Protein AF-A0A534UQG5-F1 (afdb_monomer_lite)

Structure (mmCIF, N/CA/C/O backbone):
data_AF-A0A534UQG5-F1
#
_entry.id   AF-A0A534UQG5-F1
#
loop_
_atom_site.group_PDB
_atom_site.id
_atom_site.type_symbol
_atom_site.label_atom_id
_atom_site.label_alt_id
_atom_site.label_comp_id
_atom_site.label_asym_id
_atom_site.label_entity_id
_atom_site.label_seq_id
_atom_site.pdbx_PDB_ins_code
_atom_site.Cartn_x
_atom_site.Cartn_y
_atom_site.Cartn_z
_atom_site.occupancy
_atom_site.B_iso_or_equiv
_atom_site.auth_seq_id
_atom_site.auth_comp_id
_atom_site.auth_asym_id
_atom_site.auth_atom_id
_atom_site.pdbx_PDB_model_num
ATOM 1 N N . MET A 1 1 ? 26.178 -2.070 -47.638 1.00 41.91 1 MET A N 1
ATOM 2 C CA . MET A 1 1 ? 25.656 -3.443 -47.816 1.00 41.91 1 MET A CA 1
ATOM 3 C C . MET A 1 1 ? 26.795 -4.415 -47.516 1.00 41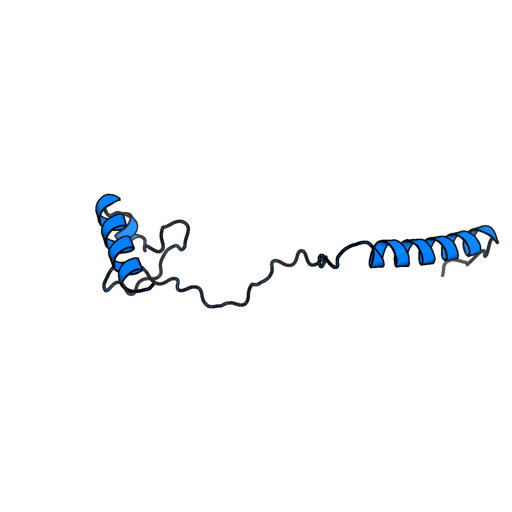.91 1 MET A C 1
ATOM 5 O O . MET A 1 1 ? 27.721 -4.456 -48.321 1.00 41.91 1 MET A O 1
ATOM 9 N N . PRO A 1 2 ? 26.848 -5.098 -46.358 1.00 49.12 2 PRO A N 1
ATOM 10 C CA . PRO A 1 2 ? 27.940 -6.035 -46.094 1.00 49.12 2 PRO A CA 1
ATOM 11 C C . PRO A 1 2 ? 27.839 -7.250 -47.030 1.00 49.12 2 PRO A C 1
ATOM 13 O O . PRO A 1 2 ? 26.763 -7.814 -47.227 1.00 49.12 2 PRO A O 1
ATOM 16 N N . LYS A 1 3 ? 28.971 -7.600 -47.652 1.00 51.47 3 LYS A N 1
ATOM 17 C CA . LYS A 1 3 ? 29.122 -8.699 -48.612 1.00 51.47 3 LYS A CA 1
ATOM 18 C C . LYS A 1 3 ? 29.021 -10.037 -47.871 1.00 51.47 3 LYS A C 1
ATOM 20 O O . LYS A 1 3 ? 29.821 -10.306 -46.983 1.00 51.47 3 LYS A O 1
ATOM 25 N N . ARG A 1 4 ? 28.047 -10.866 -48.250 1.00 56.59 4 ARG A N 1
ATOM 26 C CA . ARG A 1 4 ? 27.890 -12.251 -47.784 1.00 56.59 4 ARG A CA 1
ATOM 27 C C . ARG A 1 4 ? 28.959 -13.117 -48.461 1.00 56.59 4 ARG A C 1
ATOM 29 O O . ARG A 1 4 ? 28.755 -13.594 -49.571 1.00 56.59 4 ARG A O 1
ATOM 36 N N . SER A 1 5 ? 30.115 -13.282 -47.829 1.00 59.38 5 SER A N 1
ATOM 37 C CA . SER A 1 5 ? 31.001 -14.405 -48.140 1.00 59.38 5 SER A CA 1
ATOM 38 C C . SER A 1 5 ? 30.377 -15.653 -47.522 1.00 59.38 5 SER A C 1
ATOM 40 O O . SER A 1 5 ? 30.307 -15.756 -46.305 1.00 59.38 5 SER A O 1
ATOM 42 N N . SER A 1 6 ? 29.853 -16.561 -48.341 1.00 66.12 6 SER A N 1
ATOM 43 C CA . SER A 1 6 ? 29.261 -17.819 -47.882 1.00 66.12 6 SER A CA 1
ATOM 44 C C . SER A 1 6 ? 30.360 -18.863 -47.698 1.00 66.12 6 SER A C 1
ATOM 46 O O . SER A 1 6 ? 30.609 -19.665 -48.603 1.00 66.12 6 SER A O 1
ATOM 48 N N . HIS A 1 7 ? 31.054 -18.844 -46.559 1.00 73.12 7 HIS A N 1
ATOM 49 C CA . HIS A 1 7 ? 31.935 -19.955 -46.220 1.00 73.12 7 HIS A CA 1
ATOM 50 C C . HIS A 1 7 ? 31.059 -21.172 -45.858 1.00 73.12 7 HIS A C 1
ATOM 52 O O . HIS A 1 7 ? 30.038 -21.006 -45.186 1.00 73.12 7 HIS A O 1
ATOM 58 N N . PRO A 1 8 ? 31.405 -22.409 -46.258 1.00 76.25 8 PRO A N 1
ATOM 59 C CA . PRO A 1 8 ? 30.618 -23.601 -45.909 1.00 76.25 8 PRO A CA 1
ATOM 60 C C . PRO A 1 8 ? 30.415 -23.761 -44.391 1.00 76.25 8 PRO A C 1
ATOM 62 O O . PRO A 1 8 ? 29.395 -24.287 -43.946 1.00 76.25 8 PRO A O 1
ATOM 65 N N . PHE A 1 9 ? 31.350 -23.241 -43.591 1.00 80.31 9 PHE A N 1
ATOM 66 C CA . PHE A 1 9 ? 31.226 -23.196 -42.134 1.00 80.31 9 PHE A CA 1
ATOM 67 C C . PHE A 1 9 ? 30.214 -22.160 -41.633 1.00 80.31 9 PHE A C 1
ATOM 69 O O . PHE A 1 9 ? 29.573 -22.420 -40.619 1.00 80.31 9 PHE A O 1
ATOM 76 N N . ASP A 1 10 ? 29.992 -21.054 -42.346 1.00 78.75 10 ASP A N 1
ATOM 77 C CA . ASP A 1 10 ? 28.970 -20.068 -41.973 1.00 78.75 10 ASP A CA 1
ATOM 78 C C . ASP A 1 10 ? 27.572 -20.665 -42.128 1.00 78.75 10 ASP A C 1
ATOM 80 O O . ASP A 1 10 ? 26.736 -20.541 -41.238 1.00 78.75 10 ASP A O 1
ATOM 84 N N . ALA A 1 11 ? 27.336 -21.413 -43.210 1.00 81.19 11 ALA A N 1
ATOM 85 C CA . ALA A 1 11 ? 26.071 -22.116 -43.418 1.00 81.19 11 ALA A CA 1
ATOM 86 C C . ALA A 1 11 ? 25.813 -23.177 -42.331 1.00 81.19 11 ALA A C 1
ATOM 88 O O . ALA A 1 11 ? 24.679 -23.357 -41.874 1.00 81.19 11 ALA A O 1
ATOM 89 N N . LEU A 1 12 ? 26.868 -23.866 -41.883 1.00 85.50 12 LEU A N 1
ATOM 90 C CA . LEU A 1 12 ? 26.789 -24.815 -40.775 1.00 85.50 12 LEU A CA 1
ATOM 91 C C . LEU A 1 12 ? 26.505 -24.107 -39.443 1.00 85.50 12 LEU A C 1
ATOM 93 O O . LEU A 1 12 ? 25.635 -24.550 -38.689 1.00 85.50 12 LEU A O 1
ATOM 97 N N . ALA A 1 13 ? 27.192 -22.996 -39.173 1.00 89.12 13 ALA A N 1
ATOM 98 C CA . ALA A 1 13 ? 27.012 -22.196 -37.968 1.00 89.12 13 ALA A CA 1
ATOM 99 C C . ALA A 1 13 ? 25.602 -21.592 -37.892 1.00 89.12 13 ALA A C 1
ATOM 101 O O . ALA A 1 13 ? 24.952 -21.688 -36.851 1.00 89.12 13 ALA A O 1
ATOM 102 N N . GLU A 1 14 ? 25.081 -21.057 -39.000 1.00 86.81 14 GLU A N 1
ATOM 103 C CA . GLU A 1 14 ? 23.710 -20.538 -39.088 1.00 86.81 14 GLU A CA 1
ATOM 104 C C . GLU A 1 14 ? 22.673 -21.638 -38.810 1.00 86.81 14 GLU A C 1
ATOM 106 O O . GLU A 1 14 ? 21.693 -21.423 -38.084 1.00 86.81 14 GLU A O 1
ATOM 111 N N . ARG A 1 15 ? 22.896 -22.847 -39.340 1.00 86.88 15 ARG A N 1
ATOM 112 C CA . ARG A 1 15 ? 21.993 -23.983 -39.119 1.00 86.88 15 ARG A CA 1
ATOM 113 C C . ARG A 1 15 ? 22.031 -24.468 -37.673 1.00 86.88 15 ARG A C 1
ATOM 115 O O . ARG A 1 15 ? 20.976 -24.744 -37.099 1.00 86.88 15 ARG A O 1
ATOM 122 N N . PHE A 1 16 ? 23.216 -24.532 -37.074 1.00 93.00 16 PHE A N 1
ATOM 123 C CA . PHE A 1 16 ? 23.375 -24.885 -35.666 1.00 93.00 16 PHE A CA 1
ATOM 124 C C . PHE A 1 16 ? 22.717 -23.846 -34.752 1.00 93.00 16 PHE A C 1
ATOM 126 O O . PHE A 1 16 ? 21.946 -24.211 -33.864 1.00 93.00 16 PHE A O 1
ATOM 133 N N . ALA A 1 17 ? 22.947 -22.556 -35.015 1.00 91.19 17 ALA A N 1
ATOM 134 C CA . ALA A 1 17 ? 22.359 -21.460 -34.253 1.00 91.19 17 ALA A CA 1
ATOM 135 C C . ALA A 1 17 ? 20.824 -21.519 -34.257 1.00 91.19 17 ALA A C 1
ATOM 137 O O . ALA A 1 17 ? 20.205 -21.337 -33.208 1.00 91.19 17 ALA A O 1
ATOM 138 N N . ARG A 1 18 ? 20.204 -21.848 -35.400 1.00 86.56 18 ARG A N 1
ATOM 139 C CA . ARG A 1 18 ? 18.747 -22.054 -35.488 1.00 86.56 18 ARG A CA 1
ATOM 140 C C . ARG A 1 18 ? 18.258 -23.208 -34.619 1.00 86.56 18 ARG A C 1
ATOM 142 O O . ARG A 1 18 ? 17.345 -23.015 -33.821 1.00 86.56 18 ARG A O 1
ATOM 149 N N . ILE A 1 19 ? 18.871 -24.385 -34.748 1.00 92.19 19 ILE A N 1
ATOM 150 C CA . ILE A 1 19 ? 18.463 -25.579 -33.989 1.00 92.19 19 ILE A CA 1
ATOM 151 C C . ILE A 1 19 ? 18.625 -25.331 -32.484 1.00 92.19 19 ILE A C 1
ATOM 153 O O . ILE A 1 19 ? 17.740 -25.664 -31.694 1.00 92.19 19 ILE A O 1
ATOM 157 N N . PHE A 1 20 ? 19.730 -24.705 -32.082 1.00 91.00 20 PHE A N 1
ATOM 158 C CA . PHE A 1 20 ? 19.983 -24.358 -30.689 1.00 91.00 20 PHE A CA 1
ATOM 159 C C . PHE A 1 20 ? 18.959 -23.345 -30.158 1.00 91.00 20 PHE A C 1
ATOM 161 O O . PHE A 1 20 ? 18.391 -23.558 -29.086 1.00 91.00 20 PHE A O 1
ATOM 168 N N . ALA A 1 21 ? 18.658 -22.289 -30.919 1.00 85.69 21 ALA A N 1
ATOM 169 C CA . ALA A 1 21 ? 17.663 -21.290 -30.535 1.00 85.69 21 ALA A CA 1
ATOM 170 C C . ALA A 1 21 ? 16.262 -21.899 -30.352 1.00 85.69 21 ALA A C 1
ATOM 172 O O . ALA A 1 21 ? 15.580 -21.572 -29.377 1.00 85.69 21 ALA A O 1
ATOM 173 N N . GLU A 1 22 ? 15.842 -22.813 -31.231 1.00 83.69 22 GLU A N 1
ATOM 174 C CA . GLU A 1 22 ? 14.558 -23.519 -31.107 1.00 83.69 22 GLU A CA 1
ATOM 175 C C . GLU A 1 22 ? 14.508 -24.402 -29.852 1.00 83.69 22 GLU A C 1
ATOM 177 O O . GLU A 1 22 ? 13.528 -24.359 -29.104 1.00 83.69 22 GLU A O 1
ATOM 182 N N . ARG A 1 23 ? 15.578 -25.155 -29.564 1.00 84.12 23 ARG A N 1
ATOM 183 C CA . ARG A 1 23 ? 15.641 -26.026 -28.377 1.00 84.12 23 ARG A CA 1
ATOM 184 C C . ARG A 1 23 ? 15.679 -25.239 -27.073 1.00 84.12 23 ARG A C 1
ATOM 186 O O . ARG A 1 23 ? 14.959 -25.593 -26.144 1.00 84.12 23 ARG A O 1
ATOM 193 N N . VAL A 1 24 ? 16.449 -24.154 -27.014 1.00 83.50 24 VAL A N 1
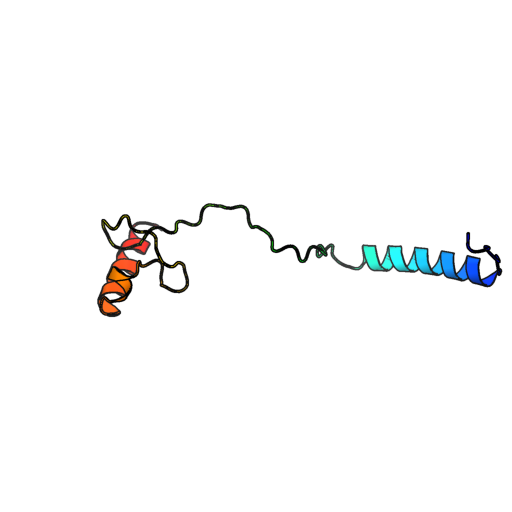ATOM 194 C CA . VAL A 1 24 ? 16.482 -23.260 -25.846 1.00 83.50 24 VAL A CA 1
ATOM 195 C C . VAL A 1 24 ? 15.128 -22.577 -25.640 1.00 83.50 24 VAL A C 1
ATOM 197 O O . VAL A 1 24 ? 14.644 -22.516 -24.514 1.00 83.50 24 VAL A O 1
ATOM 200 N N . SER A 1 25 ? 14.472 -22.123 -26.712 1.00 75.44 25 SER A N 1
ATOM 201 C CA . SER A 1 25 ? 13.145 -21.493 -26.617 1.00 75.44 25 SER A CA 1
ATOM 202 C C . SER A 1 25 ? 12.047 -22.469 -26.184 1.00 75.44 25 SER A C 1
ATOM 204 O O . SER A 1 25 ? 11.087 -22.047 -25.545 1.00 75.44 25 SER A O 1
ATOM 206 N N . ALA A 1 26 ? 12.176 -23.755 -26.524 1.00 76.56 26 ALA A N 1
ATOM 207 C CA . ALA A 1 26 ? 11.245 -24.805 -26.107 1.00 76.56 26 ALA A CA 1
ATOM 208 C C . ALA A 1 26 ? 11.499 -25.296 -24.670 1.00 76.56 26 ALA A C 1
ATOM 210 O O . ALA A 1 26 ? 10.553 -25.649 -23.970 1.00 76.56 26 ALA A O 1
ATOM 211 N N . ALA A 1 27 ? 12.763 -25.326 -24.233 1.00 74.12 27 ALA A N 1
ATOM 212 C CA . ALA A 1 27 ? 13.154 -25.791 -22.902 1.00 74.12 27 ALA A CA 1
ATOM 213 C C . ALA A 1 27 ? 12.979 -24.722 -21.814 1.00 74.12 27 ALA A C 1
ATOM 215 O O . ALA A 1 27 ? 12.781 -25.054 -20.645 1.00 74.12 27 ALA A O 1
ATOM 216 N N . LEU A 1 28 ? 13.044 -23.438 -22.174 1.00 71.12 28 LEU A N 1
ATOM 217 C CA . LEU A 1 28 ? 12.751 -22.366 -21.236 1.00 71.12 28 LEU A CA 1
ATOM 218 C C . LEU A 1 28 ? 11.229 -22.223 -21.082 1.00 71.12 28 LEU A C 1
ATOM 220 O O . LEU A 1 28 ? 10.534 -22.024 -22.083 1.00 71.12 28 LEU A O 1
ATOM 224 N N . PRO A 1 29 ? 10.677 -22.255 -19.851 1.00 61.28 29 PRO A N 1
ATOM 225 C CA . PRO A 1 29 ? 9.310 -21.801 -19.649 1.00 61.28 29 PRO A CA 1
ATOM 226 C C . PRO A 1 29 ? 9.211 -20.376 -20.200 1.00 61.28 29 PRO A C 1
ATOM 228 O O . PRO A 1 29 ? 10.153 -19.597 -20.048 1.00 61.28 29 PRO A O 1
ATOM 231 N N . LYS A 1 30 ? 8.084 -20.024 -20.834 1.00 60.84 30 LYS A N 1
ATOM 232 C CA . LYS A 1 30 ? 7.757 -18.648 -21.252 1.00 60.84 30 LYS A CA 1
ATOM 233 C C . LYS A 1 30 ? 7.627 -17.742 -20.018 1.00 60.84 30 LYS A C 1
ATOM 235 O O . LYS A 1 30 ? 6.557 -17.224 -19.707 1.00 60.84 30 LYS A O 1
ATOM 240 N N . THR A 1 31 ? 8.712 -17.537 -19.285 1.00 56.19 31 THR A N 1
ATOM 241 C CA . THR A 1 31 ? 8.872 -16.467 -18.318 1.00 56.19 31 THR A CA 1
ATOM 242 C C . THR A 1 31 ? 9.079 -15.229 -19.166 1.00 56.19 31 THR A C 1
ATOM 244 O O . THR A 1 31 ? 10.173 -14.916 -19.629 1.00 56.19 31 THR A O 1
ATOM 247 N N . GLY A 1 32 ? 7.949 -14.605 -19.508 1.00 55.81 32 GLY A N 1
ATOM 248 C CA . GLY A 1 32 ? 7.895 -13.442 -20.373 1.00 55.81 32 GLY A CA 1
ATOM 24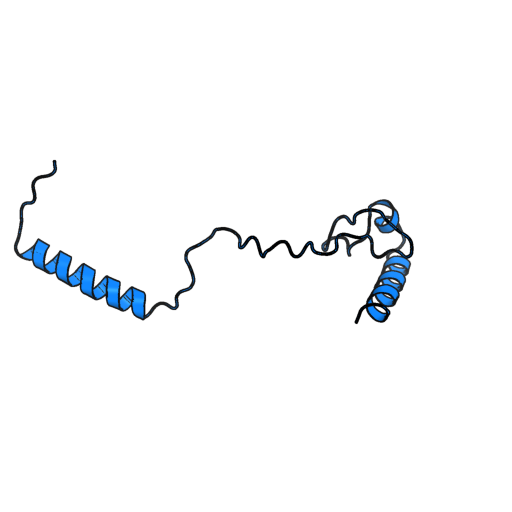9 C C . GLY A 1 32 ? 8.983 -12.450 -19.988 1.00 55.81 32 GLY A C 1
ATOM 250 O O . GLY A 1 32 ? 8.920 -11.828 -18.927 1.00 55.81 32 GLY A O 1
ATOM 251 N N . ARG A 1 33 ? 9.972 -12.303 -20.874 1.00 56.62 33 ARG A N 1
ATOM 252 C CA . ARG A 1 33 ? 10.881 -11.161 -20.931 1.00 56.62 33 ARG A CA 1
ATOM 253 C C . ARG A 1 33 ? 10.061 -9.930 -21.290 1.00 56.62 33 ARG A C 1
ATOM 255 O O . ARG A 1 33 ? 10.102 -9.444 -22.404 1.00 56.62 33 ARG A O 1
ATOM 262 N N . ASN A 1 34 ? 9.291 -9.470 -20.320 1.00 48.38 34 ASN A N 1
ATOM 263 C CA . ASN A 1 34 ? 8.767 -8.129 -20.230 1.00 48.38 34 ASN A CA 1
ATOM 264 C C . ASN A 1 34 ? 8.996 -7.719 -18.780 1.00 48.38 34 ASN A C 1
ATOM 266 O O . ASN A 1 34 ? 8.106 -7.803 -17.939 1.00 48.38 34 ASN A O 1
ATOM 270 N N . GLY A 1 35 ? 10.207 -7.226 -18.513 1.00 49.22 35 GLY A N 1
ATOM 271 C CA . GLY A 1 35 ? 10.506 -6.318 -17.404 1.00 49.22 35 GLY A CA 1
ATOM 272 C C . GLY A 1 35 ? 9.813 -4.959 -17.568 1.00 49.22 35 GLY A C 1
ATOM 273 O O . GLY A 1 35 ? 10.331 -3.934 -17.149 1.00 49.22 35 GLY A O 1
ATOM 274 N N . VAL A 1 36 ? 8.634 -4.941 -18.186 1.00 49.56 36 VAL A N 1
ATOM 275 C CA . VAL A 1 36 ? 7.658 -3.886 -17.997 1.00 49.56 36 VAL A CA 1
ATOM 276 C C . VAL A 1 36 ? 6.946 -4.325 -16.740 1.00 49.56 36 VAL A C 1
ATOM 278 O O . VAL A 1 36 ? 6.291 -5.371 -16.751 1.00 49.56 36 VAL A O 1
ATOM 281 N N . ALA A 1 37 ? 7.139 -3.575 -15.651 1.00 53.59 37 ALA A N 1
ATOM 282 C CA . ALA A 1 37 ? 6.307 -3.664 -14.464 1.00 53.59 37 ALA A CA 1
ATOM 283 C C . ALA A 1 37 ? 4.910 -4.037 -14.936 1.00 53.59 37 ALA A C 1
ATOM 285 O O . ALA A 1 37 ? 4.320 -3.276 -15.710 1.00 53.59 37 ALA A O 1
ATOM 286 N N . ARG A 1 38 ? 4.418 -5.233 -14.570 1.00 48.12 38 ARG A N 1
ATOM 287 C CA . ARG A 1 38 ? 3.005 -5.517 -14.759 1.00 48.12 38 ARG A CA 1
ATOM 288 C C . ARG A 1 38 ? 2.352 -4.332 -14.077 1.00 48.12 38 ARG A C 1
ATOM 290 O O . ARG A 1 38 ? 2.361 -4.233 -12.849 1.00 48.12 38 ARG A O 1
ATOM 297 N N . LYS A 1 39 ? 1.814 -3.415 -14.880 1.00 50.44 39 LYS A N 1
ATOM 298 C CA . LYS A 1 39 ? 0.710 -2.565 -14.502 1.00 50.44 39 LYS A CA 1
ATOM 299 C C . LYS A 1 39 ? -0.379 -3.607 -14.309 1.00 50.44 39 LYS A C 1
ATOM 301 O O . LYS A 1 39 ? -1.171 -3.864 -15.207 1.00 50.44 39 LYS A O 1
ATOM 306 N N . ALA A 1 40 ? -0.275 -4.337 -13.186 1.00 51.72 40 ALA A N 1
ATOM 307 C CA . ALA A 1 40 ? -1.336 -5.114 -12.608 1.00 51.72 40 ALA A CA 1
ATOM 308 C C . ALA A 1 40 ? -2.483 -4.152 -12.756 1.00 51.72 40 ALA A C 1
ATOM 310 O O . ALA A 1 40 ? -2.355 -3.009 -12.290 1.00 51.72 40 ALA A O 1
ATOM 311 N N . GLY A 1 41 ? -3.446 -4.545 -13.596 1.00 46.09 41 GLY A N 1
ATOM 312 C CA . GLY A 1 41 ? -4.544 -3.683 -13.971 1.00 46.09 41 GLY A CA 1
ATOM 313 C C . GLY A 1 41 ? -4.940 -2.933 -12.720 1.00 46.09 41 GLY A C 1
ATOM 314 O O . GLY A 1 41 ? -4.967 -3.525 -11.639 1.00 46.09 41 GLY A O 1
ATOM 315 N N . SER A 1 42 ? -5.085 -1.621 -12.843 1.00 51.38 42 SER A N 1
ATOM 316 C CA . SER A 1 42 ? -5.611 -0.782 -11.782 1.00 51.38 42 SER A CA 1
ATOM 317 C C . SER A 1 42 ? -7.044 -1.246 -11.467 1.00 51.38 42 SER A C 1
ATOM 319 O O . SER A 1 42 ? -8.003 -0.516 -11.688 1.00 51.38 42 SER A O 1
ATOM 321 N N . LEU A 1 43 ? -7.210 -2.446 -10.899 1.00 53.22 43 LEU A N 1
ATOM 322 C CA . LEU A 1 43 ? -7.911 -2.628 -9.650 1.00 53.22 43 LEU A CA 1
ATOM 323 C C . LEU A 1 43 ? -7.428 -1.459 -8.818 1.00 53.22 43 LEU A C 1
ATOM 325 O O . LEU A 1 43 ? -6.297 -1.457 -8.326 1.00 53.22 43 LEU A O 1
ATOM 329 N N . LYS A 1 44 ? -8.223 -0.389 -8.845 1.00 58.56 44 LYS A N 1
ATOM 330 C CA . LYS A 1 44 ? -8.073 0.769 -7.987 1.00 58.56 44 LYS A CA 1
ATOM 331 C C . LYS A 1 44 ? -8.038 0.173 -6.587 1.00 58.56 44 LYS A C 1
ATOM 333 O O . LYS A 1 44 ? -9.091 -0.104 -6.026 1.00 58.56 44 LYS A O 1
ATOM 338 N N . ARG A 1 45 ? -6.843 -0.173 -6.089 1.00 67.56 45 ARG A N 1
ATOM 339 C CA . ARG A 1 45 ? -6.696 -0.691 -4.732 1.00 67.56 45 ARG A CA 1
ATOM 340 C C . ARG A 1 45 ? -7.348 0.368 -3.877 1.00 67.56 45 ARG A C 1
ATOM 342 O O . ARG A 1 45 ? -7.070 1.549 -4.099 1.00 67.56 45 ARG A O 1
ATOM 349 N N . ASP A 1 46 ? -8.256 -0.043 -3.006 1.00 76.25 46 ASP A N 1
ATOM 350 C CA . ASP A 1 46 ? -8.947 0.921 -2.179 1.00 76.25 46 ASP A CA 1
ATOM 351 C C . ASP A 1 46 ? -7.899 1.635 -1.318 1.00 76.25 46 ASP A C 1
ATOM 353 O O . ASP A 1 46 ? -7.268 1.055 -0.435 1.00 76.25 46 ASP A O 1
ATOM 357 N N . MET A 1 47 ? -7.626 2.884 -1.691 1.00 84.50 47 MET A N 1
ATOM 358 C CA . MET A 1 47 ? -6.689 3.759 -1.005 1.00 84.50 47 MET A CA 1
ATOM 359 C C . MET A 1 47 ? -7.437 4.619 0.012 1.00 84.50 47 MET A C 1
ATOM 361 O O . MET A 1 47 ? -6.863 5.605 0.470 1.00 84.50 47 MET A O 1
ATOM 365 N N . SER A 1 48 ? -8.685 4.297 0.359 1.00 86.69 48 SER A N 1
ATOM 366 C CA . SER A 1 48 ? -9.421 4.957 1.434 1.00 86.69 48 SER A CA 1
ATOM 367 C C . SER A 1 48 ? -8.707 4.801 2.778 1.00 86.69 48 SER A C 1
ATOM 369 O O . SER A 1 48 ? -7.935 3.864 3.012 1.00 86.69 48 SER A O 1
ATOM 371 N N . CYS A 1 49 ? -8.903 5.777 3.663 1.00 89.69 49 CYS A N 1
ATOM 372 C CA . CYS A 1 49 ? -8.483 5.636 5.044 1.00 89.69 49 CYS A CA 1
ATOM 373 C C . CYS A 1 49 ? -9.413 4.652 5.761 1.00 89.69 49 CYS A C 1
ATOM 375 O O . CYS A 1 49 ? -10.622 4.845 5.777 1.00 89.69 49 CYS A O 1
ATOM 377 N N . ARG A 1 50 ? -8.851 3.638 6.426 1.00 87.69 50 ARG A N 1
ATOM 378 C CA . ARG A 1 50 ? -9.633 2.635 7.179 1.00 87.69 50 ARG A CA 1
ATOM 379 C C . ARG A 1 50 ? -10.251 3.155 8.483 1.00 87.69 50 ARG A C 1
ATOM 381 O O . ARG A 1 50 ? -10.915 2.402 9.189 1.00 87.69 50 ARG A O 1
ATOM 388 N N . TYR A 1 51 ? -10.022 4.422 8.824 1.00 86.50 51 TYR A N 1
ATOM 389 C CA . TYR A 1 51 ? -10.611 5.040 10.005 1.00 86.50 51 TYR A CA 1
ATOM 390 C C . TYR A 1 51 ? -12.126 5.221 9.818 1.00 86.50 51 TYR A C 1
ATOM 392 O O . TYR A 1 51 ? -12.548 5.716 8.768 1.00 86.50 51 TYR A O 1
ATOM 400 N N . PRO A 1 52 ? -12.961 4.855 10.809 1.00 85.06 52 PRO A N 1
ATOM 401 C CA . PRO A 1 52 ? -14.411 4.950 10.684 1.00 85.06 52 PRO A CA 1
ATOM 402 C C . PRO A 1 52 ? -14.842 6.395 10.407 1.00 85.06 52 PRO A C 1
ATOM 404 O O . PRO A 1 52 ? -14.544 7.304 11.176 1.00 85.06 52 PRO A O 1
ATOM 407 N N . GLY A 1 53 ? -15.534 6.610 9.287 1.00 83.88 53 GLY A N 1
ATOM 408 C CA . GLY A 1 53 ? -16.010 7.934 8.872 1.00 83.88 53 GLY A CA 1
ATOM 409 C C . GLY A 1 53 ? -14.962 8.823 8.191 1.00 83.88 53 GLY A C 1
ATOM 410 O O . GLY A 1 53 ? -15.292 9.937 7.786 1.00 83.88 53 GLY A O 1
ATOM 411 N N . CYS A 1 54 ? -13.723 8.356 8.005 1.00 87.06 54 CYS A N 1
ATOM 412 C CA . CYS A 1 54 ? -12.711 9.128 7.292 1.00 87.06 54 CYS A CA 1
ATOM 413 C C . CYS A 1 54 ? -12.864 8.973 5.773 1.00 87.06 54 CYS A C 1
ATOM 415 O O . CYS A 1 54 ? -12.825 7.869 5.238 1.00 87.06 54 CYS A O 1
ATOM 417 N N . LYS A 1 55 ? -12.994 10.103 5.069 1.00 82.69 55 LYS A N 1
ATOM 418 C CA . LYS A 1 55 ? -13.060 10.162 3.597 1.00 82.69 55 LYS A CA 1
ATOM 419 C C . LYS A 1 55 ? -11.708 10.487 2.950 1.00 82.69 55 LYS A C 1
ATOM 421 O O . LYS A 1 55 ? -11.605 10.533 1.727 1.00 82.69 55 LYS A O 1
ATOM 426 N N . ASN A 1 56 ? -10.673 10.717 3.760 1.00 86.88 56 ASN A N 1
ATOM 427 C CA . ASN A 1 56 ? -9.351 11.082 3.269 1.00 86.88 56 ASN A CA 1
ATOM 428 C C . ASN A 1 56 ? -8.659 9.883 2.618 1.00 86.88 56 ASN A C 1
ATOM 430 O O . ASN A 1 56 ? -8.828 8.728 3.021 1.00 86.88 56 ASN A O 1
ATOM 434 N N . ARG A 1 57 ? -7.824 10.171 1.619 1.00 85.12 57 ARG A N 1
ATOM 435 C CA . ARG A 1 57 ? -6.967 9.165 0.994 1.00 85.12 57 ARG A CA 1
ATOM 436 C C . ARG A 1 57 ? -5.872 8.743 1.976 1.00 85.12 57 ARG A C 1
ATOM 438 O O . ARG A 1 57 ? -5.226 9.576 2.610 1.00 85.12 57 ARG A O 1
ATOM 445 N N . SER A 1 58 ? -5.647 7.443 2.090 1.00 89.06 58 SER A N 1
ATOM 446 C CA . SER A 1 58 ? -4.538 6.885 2.852 1.00 89.06 58 SER A CA 1
ATOM 447 C C . SER A 1 58 ? -3.199 7.100 2.149 1.00 89.06 58 SER A C 1
ATOM 449 O O . SER A 1 58 ? -3.115 7.179 0.920 1.00 89.06 58 SER A O 1
ATOM 451 N N . LYS A 1 59 ? -2.114 7.098 2.932 1.00 86.81 59 LYS A N 1
ATOM 452 C CA . LYS A 1 59 ? -0.745 7.071 2.388 1.00 86.81 59 LYS A CA 1
ATOM 453 C C . LYS A 1 59 ? -0.368 5.719 1.762 1.00 86.81 59 LYS A C 1
ATOM 455 O O . LYS A 1 59 ? 0.706 5.580 1.176 1.00 86.81 59 LYS A O 1
ATOM 460 N N . GLY A 1 60 ? -1.243 4.720 1.882 1.00 84.94 60 GLY A N 1
ATOM 461 C CA . GLY A 1 60 ? -1.116 3.410 1.258 1.00 84.94 60 GLY A CA 1
ATOM 462 C C . GLY A 1 60 ? -0.745 2.267 2.205 1.00 84.94 60 GLY A C 1
ATOM 463 O O . GLY A 1 60 ? -0.728 2.437 3.427 1.00 84.94 60 GLY A O 1
ATOM 464 N N . PRO A 1 61 ? -0.420 1.090 1.637 1.00 85.12 61 PRO A N 1
ATOM 465 C CA . PRO A 1 61 ? -0.254 -0.152 2.394 1.00 85.12 61 PRO A CA 1
ATOM 466 C C . PRO A 1 61 ? 0.844 -0.090 3.457 1.00 85.12 61 PRO A C 1
ATOM 468 O O . PRO A 1 61 ? 0.677 -0.621 4.550 1.00 85.12 61 PRO A O 1
ATOM 471 N N . ARG A 1 62 ? 1.942 0.627 3.172 1.00 84.94 62 ARG A N 1
ATOM 472 C CA . ARG A 1 62 ? 3.052 0.822 4.122 1.00 84.94 62 ARG A CA 1
ATOM 473 C C . ARG A 1 62 ? 2.631 1.571 5.388 1.00 84.94 62 ARG A C 1
ATOM 475 O O . ARG A 1 62 ? 3.221 1.371 6.438 1.00 84.94 62 ARG A O 1
ATOM 482 N N . PHE A 1 63 ? 1.595 2.402 5.290 1.00 84.75 63 PHE A N 1
ATOM 483 C CA . PHE A 1 63 ? 1.050 3.192 6.395 1.00 84.75 63 PHE A CA 1
ATOM 484 C C . PHE A 1 63 ? -0.278 2.621 6.888 1.00 84.75 63 PHE A C 1
ATOM 486 O O . PHE A 1 63 ? -1.137 3.359 7.367 1.00 84.75 63 PHE A O 1
ATOM 493 N N . ARG A 1 64 ? -0.467 1.303 6.729 1.00 85.94 64 ARG A N 1
ATOM 494 C CA . ARG A 1 64 ? -1.646 0.574 7.211 1.00 85.94 64 ARG A CA 1
ATOM 495 C C . ARG A 1 64 ? -2.967 1.117 6.657 1.00 85.94 64 ARG A C 1
ATOM 497 O O . ARG A 1 64 ? -4.013 0.931 7.268 1.00 85.94 64 ARG A O 1
ATOM 504 N N . PHE A 1 65 ? -2.917 1.781 5.501 1.00 87.94 65 PHE A N 1
ATOM 505 C CA . PHE A 1 65 ? -4.055 2.474 4.898 1.00 87.94 65 PHE A CA 1
ATOM 506 C C . PHE A 1 65 ? -4.681 3.546 5.815 1.00 87.94 65 PHE A C 1
ATOM 508 O O . PHE A 1 65 ? -5.887 3.775 5.789 1.00 87.94 65 PHE A O 1
ATOM 515 N N . LEU A 1 66 ? -3.867 4.246 6.611 1.00 88.94 66 LEU A N 1
ATOM 516 C CA . LEU A 1 66 ? -4.279 5.442 7.353 1.00 88.94 66 LEU A CA 1
ATOM 517 C C . LEU A 1 66 ? -3.828 6.729 6.635 1.00 88.94 66 LEU A C 1
ATOM 519 O O . LEU A 1 66 ? -2.853 6.730 5.874 1.00 88.94 66 LEU A O 1
ATOM 523 N N . CYS A 1 67 ? -4.569 7.823 6.831 1.00 90.38 67 CYS A N 1
ATOM 524 C CA . CYS A 1 67 ? -4.156 9.167 6.409 1.00 90.38 67 CYS A CA 1
ATOM 525 C C . CYS A 1 67 ? -3.156 9.773 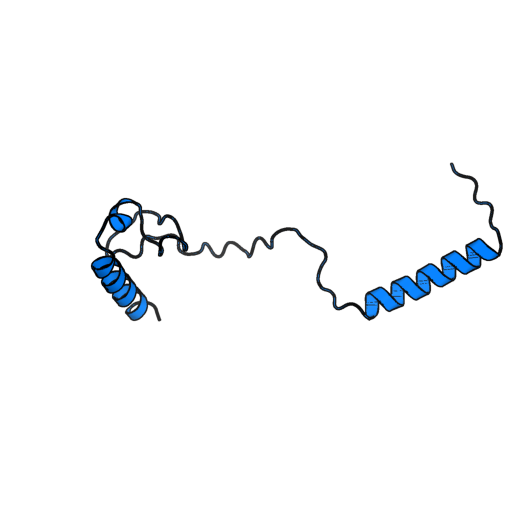7.417 1.00 90.38 67 CYS A C 1
ATOM 527 O O . CYS A 1 67 ? -2.883 9.187 8.464 1.00 90.38 67 CYS A O 1
ATOM 529 N N . GLU A 1 68 ? -2.599 10.949 7.117 1.00 89.06 68 GLU A N 1
ATOM 530 C CA . GLU A 1 68 ? -1.606 11.610 7.983 1.00 89.06 68 GLU A CA 1
ATOM 531 C C . GLU A 1 68 ? -2.127 11.950 9.380 1.00 89.06 68 GLU A C 1
ATOM 533 O O . GLU A 1 68 ? -1.384 11.852 10.353 1.00 89.06 68 GLU A O 1
ATOM 538 N N . GLU A 1 69 ? -3.402 12.314 9.482 1.00 87.19 69 GLU A N 1
ATOM 539 C CA . GLU A 1 69 ? -4.054 12.664 10.746 1.00 87.19 69 GLU A CA 1
ATOM 540 C C . GLU A 1 69 ? -4.185 11.431 11.645 1.00 87.19 69 GLU A C 1
ATOM 542 O O . GLU A 1 69 ? -3.789 11.453 12.808 1.00 87.19 69 GLU A O 1
ATOM 547 N N . HIS A 1 70 ? -4.652 10.313 11.082 1.00 85.75 70 HIS A N 1
ATOM 548 C CA . HIS A 1 70 ? -4.867 9.074 11.831 1.00 85.75 70 HIS A CA 1
ATOM 549 C C . HIS A 1 70 ? -3.583 8.274 12.072 1.00 85.75 70 HIS A C 1
ATOM 551 O O . HIS A 1 70 ? -3.544 7.444 12.978 1.00 85.75 70 HIS A O 1
ATOM 557 N N . LEU A 1 71 ? -2.511 8.547 11.324 1.00 86.00 71 LEU A N 1
ATOM 558 C CA . LEU A 1 71 ? -1.189 7.980 11.593 1.00 86.00 71 LEU A CA 1
ATOM 559 C C . LEU A 1 71 ? -0.556 8.565 12.870 1.00 86.00 71 LEU A C 1
ATOM 561 O O . LEU A 1 71 ? 0.245 7.884 13.509 1.00 86.00 71 LEU A O 1
ATOM 565 N N . LYS A 1 72 ? -0.926 9.796 13.260 1.00 86.75 72 LYS A N 1
ATOM 566 C CA . LYS A 1 72 ? -0.457 10.439 14.503 1.00 86.75 72 LYS A CA 1
ATOM 567 C C . LYS A 1 72 ? -1.093 9.842 15.764 1.00 86.75 72 LYS A C 1
ATOM 569 O O . LYS A 1 72 ? -0.583 10.064 16.859 1.00 86.75 72 LYS A O 1
ATOM 574 N N . LEU A 1 73 ? -2.190 9.089 15.632 1.00 83.06 73 LEU A N 1
ATOM 575 C CA . LEU A 1 73 ? -2.827 8.423 16.768 1.00 83.06 73 LEU A CA 1
ATOM 576 C C . LEU A 1 73 ? -1.914 7.338 17.363 1.00 83.06 73 LEU A C 1
ATOM 578 O O . LEU A 1 73 ? -1.147 6.715 16.626 1.00 83.06 73 LEU A O 1
ATOM 582 N N . PRO A 1 74 ? -2.030 7.037 18.669 1.00 87.31 74 PRO A N 1
ATOM 583 C CA . PRO A 1 74 ? -1.298 5.935 19.286 1.00 87.31 74 PRO A CA 1
ATOM 584 C C . PRO A 1 74 ? -1.547 4.607 18.560 1.00 87.31 74 PRO A C 1
ATOM 586 O O . PRO A 1 74 ? -2.689 4.286 18.225 1.00 87.31 74 PRO A O 1
ATOM 589 N N . LYS A 1 75 ? -0.489 3.802 18.378 1.00 83.81 75 LYS A N 1
ATOM 590 C CA . LYS A 1 75 ? -0.535 2.519 17.646 1.00 83.81 75 LYS A CA 1
ATOM 591 C C . LYS A 1 75 ? -1.665 1.592 18.117 1.00 83.81 75 LYS A C 1
ATOM 593 O O . LYS A 1 75 ? -2.364 1.047 17.276 1.00 83.81 75 LYS A O 1
ATOM 598 N N . LYS A 1 76 ? -1.917 1.525 19.433 1.00 84.75 76 LYS A N 1
ATOM 599 C CA . LYS A 1 76 ? -3.001 0.718 20.026 1.00 84.75 76 LYS A CA 1
ATOM 600 C C . LYS A 1 76 ? -4.379 1.042 19.433 1.00 84.75 76 LYS A C 1
ATOM 602 O O . LYS A 1 76 ? -5.099 0.144 19.022 1.00 84.75 76 LYS A O 1
ATOM 607 N N . LYS A 1 77 ? -4.714 2.332 19.300 1.00 83.38 77 LYS A N 1
ATOM 608 C CA . LYS A 1 77 ? -5.990 2.752 18.698 1.00 83.38 77 LYS A CA 1
ATOM 609 C C . LYS A 1 77 ? -6.047 2.423 17.205 1.00 83.38 77 LYS A C 1
ATOM 611 O O . LYS A 1 77 ? -7.104 2.066 16.701 1.00 83.38 77 LYS A O 1
ATOM 616 N N . GLN A 1 78 ? -4.918 2.518 16.497 1.00 84.19 78 GLN A N 1
ATOM 617 C CA . GLN A 1 78 ? -4.846 2.126 15.085 1.00 84.19 78 GLN A CA 1
ATOM 618 C C . GLN A 1 78 ? -5.115 0.626 14.903 1.00 84.19 78 GLN A C 1
ATOM 620 O O . GLN A 1 78 ? -5.815 0.252 13.966 1.00 84.19 78 GLN A O 1
ATOM 625 N N . ASP A 1 79 ? -4.582 -0.215 15.793 1.00 86.81 79 ASP A N 1
ATOM 626 C CA . ASP A 1 79 ? -4.787 -1.667 15.773 1.00 86.81 79 ASP A CA 1
ATOM 627 C C . ASP A 1 79 ? -6.265 -2.020 15.962 1.00 86.81 79 ASP A C 1
ATOM 629 O O . ASP A 1 79 ? -6.823 -2.749 15.146 1.00 86.81 79 ASP A O 1
ATOM 633 N N . GLU A 1 80 ? -6.919 -1.436 16.971 1.00 88.38 80 GLU A N 1
ATOM 634 C CA . GLU A 1 80 ? -8.352 -1.630 17.235 1.00 88.38 80 GLU A CA 1
ATOM 635 C C . GLU A 1 80 ? -9.223 -1.239 16.032 1.00 88.38 80 GLU A C 1
ATOM 637 O O . GLU A 1 80 ? -10.172 -1.937 15.681 1.00 88.38 80 GLU A O 1
ATOM 642 N N . ILE A 1 81 ? -8.896 -0.126 15.373 1.00 87.56 81 ILE A N 1
ATOM 643 C CA . ILE A 1 81 ? -9.620 0.350 14.189 1.00 87.56 81 ILE A CA 1
ATOM 644 C C . ILE A 1 81 ? -9.439 -0.606 13.011 1.00 87.56 81 ILE A C 1
ATOM 646 O O . ILE A 1 81 ? -10.396 -0.900 12.297 1.00 87.56 81 ILE A O 1
ATOM 650 N N . LEU A 1 82 ? -8.218 -1.091 12.799 1.00 87.44 82 LEU A N 1
ATOM 651 C CA . LEU A 1 82 ? -7.921 -2.019 11.714 1.00 87.44 82 LEU A CA 1
ATOM 652 C C . LEU A 1 82 ? -8.548 -3.392 11.952 1.00 87.44 82 LEU A C 1
ATOM 654 O O . LEU A 1 82 ? -9.023 -3.986 10.988 1.00 87.44 82 LEU A O 1
ATOM 658 N N . ALA A 1 83 ? -8.602 -3.855 13.203 1.00 89.00 83 ALA A N 1
ATOM 659 C CA . ALA A 1 83 ? -9.320 -5.067 13.587 1.00 89.00 83 ALA A CA 1
ATOM 660 C C . ALA A 1 83 ? -10.820 -4.926 13.291 1.00 89.00 83 ALA A C 1
ATOM 662 O O . ALA A 1 83 ? -11.367 -5.729 12.542 1.00 89.00 83 ALA A O 1
ATOM 663 N N . LYS A 1 84 ? -11.450 -3.830 13.741 1.00 88.50 84 LYS A N 1
ATOM 664 C CA . LYS A 1 84 ? -12.861 -3.528 13.430 1.00 88.50 84 LYS A CA 1
ATOM 665 C C . LYS A 1 84 ? -13.130 -3.430 11.926 1.00 88.50 84 LYS A C 1
ATOM 667 O O . LYS A 1 84 ? -14.192 -3.824 11.452 1.00 88.50 84 LYS A O 1
ATOM 672 N N . TRP A 1 85 ? -12.187 -2.883 11.156 1.00 87.69 85 TRP A N 1
ATOM 673 C CA . TRP A 1 85 ? -12.307 -2.812 9.700 1.00 87.69 85 TRP A CA 1
ATOM 674 C C . TRP A 1 85 ? -12.211 -4.197 9.044 1.00 87.69 85 TRP A C 1
ATOM 676 O O . TRP A 1 85 ? -12.969 -4.459 8.111 1.00 87.69 85 TRP A O 1
ATOM 686 N N . ALA A 1 86 ? -11.320 -5.066 9.533 1.00 87.00 86 ALA A N 1
ATOM 687 C CA . ALA A 1 86 ? -11.152 -6.435 9.046 1.00 87.00 86 ALA A CA 1
ATOM 688 C C . ALA A 1 86 ? -12.360 -7.322 9.387 1.00 87.00 86 ALA A C 1
ATOM 690 O O . ALA A 1 86 ? -12.834 -8.046 8.523 1.00 87.00 86 ALA A O 1
ATOM 691 N N . GLU A 1 87 ? -12.924 -7.203 10.592 1.00 88.06 87 GLU A N 1
ATOM 692 C CA . GLU A 1 87 ? -14.170 -7.895 10.966 1.00 88.06 87 GLU A CA 1
ATOM 693 C C . GLU A 1 87 ? -15.344 -7.504 10.057 1.00 88.06 87 GLU A C 1
ATOM 695 O O . GLU A 1 87 ? -16.180 -8.334 9.711 1.00 88.06 87 GLU A O 1
ATOM 700 N N . LYS A 1 88 ? -15.407 -6.231 9.645 1.00 84.31 88 LYS A N 1
ATOM 701 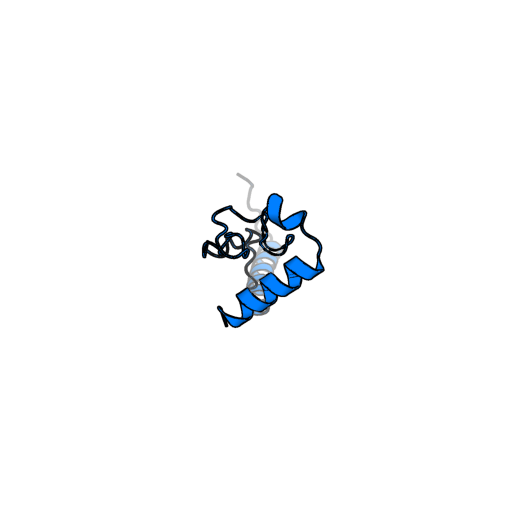C CA . LYS A 1 88 ? -16.467 -5.719 8.768 1.00 84.31 88 LYS A CA 1
ATOM 702 C C . LYS A 1 88 ? -16.275 -6.089 7.289 1.00 84.31 88 LYS A C 1
ATOM 704 O O . LYS A 1 88 ? -17.250 -6.065 6.542 1.00 84.31 88 LYS A O 1
ATOM 709 N N . ASN A 1 89 ? -15.047 -6.378 6.858 1.00 77.19 89 ASN A N 1
ATOM 710 C CA . ASN A 1 89 ? -14.699 -6.698 5.470 1.00 77.19 89 ASN A CA 1
ATOM 711 C C . ASN A 1 89 ? -13.887 -8.009 5.434 1.00 77.19 89 ASN A C 1
ATOM 713 O O . ASN A 1 89 ? -12.656 -7.929 5.351 1.00 77.19 89 ASN A O 1
ATOM 717 N N . PRO A 1 90 ? -14.553 -9.176 5.551 1.00 62.38 90 PRO A N 1
ATOM 718 C CA . PRO A 1 90 ? -13.897 -10.481 5.467 1.00 62.38 90 PRO A CA 1
ATOM 719 C C . PRO A 1 90 ? -13.290 -10.758 4.083 1.00 62.38 90 PRO A C 1
ATOM 721 O O . PRO A 1 90 ? -13.830 -10.251 3.070 1.00 62.38 90 PRO A O 1
#

Sequence (90 aa):
MPKRSSHPFDALAERFARIFAERVSAALPKTGRNGVARKAGSLKRDMSCRYPGCKNRSKGPRFRFLCEEHLKLPKKKQDEILAKWAEKNP

pLDDT: mean 76.84, std 14.45, range [41.91, 93.0]

Radius of gyration: 28.31 Å; chains: 1; bounding box: 48×39×69 Å

Foldseek 3Di:
DDDDPDDVVVVVVVVVVVVVVVVVVVPDDPPPPPPPPPVVPPPVPQQAALAVPGRDGAPDVVLVSHHPVCSPDPPVVVVVSSVVSVVVPD

Secondary structure (DSSP, 8-state):
-------HHHHHHHHHHHHHHHHHHHHS-------S-----------B--STT--SBP--GGGTT--HHHHTS-HHHHHHHHHHHHHH--

=== Feature glossary ===
Legend for the data blocks above and below:

— What the protein is —

Sequence gives the chain of amino acids in standard one-letter code (A=alanine, C=cysteine, …, Y=tyrosine), read N→C. It is the only feature that is directly encoded by the gene; all structural features are derived from the folded form of this sequence.

The annotation block draws on four external resources. InterPro: which protein families and domains the sequence belongs to. GO: standardized terms for what the protein does, what process it participates in, and where in the cell it acts. CATH: which structural fold it has in the CATH hierarchy. Organism: the species of origin.

— Where its atoms are —

Atomic co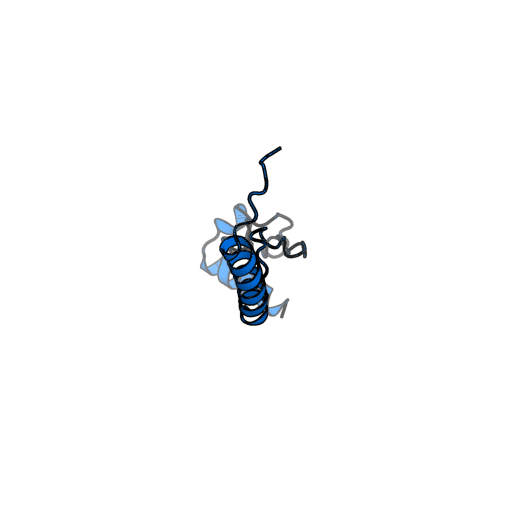ordinates in PDBx/mmCIF format — the same representation the Protein Data Bank distributes. Each line of the _atom_site loop places one backbone atom in Cartesian space (units: ångströms, origin: arbitrary).

Six rendered views show the 3D structure from the faces of a cube — i.e. along ±x, ±y, ±z. Rendering representation is drawn randomly per protein from cartoon (secondary-structure ribbons), sticks (backbone bonds), or molecular surface; coloring is either N→C rainbow (blue at the N-terminus through red at the C-terminus) or one color per chain.

— Local backbone conformation —

DSSP 8-state secondary structure assigns each residue one of H (α-helix), G (3₁₀-helix), I (π-helix), E (extended β-strand), B (isolated β-bridge), T (hydrogen-bonded turn), S (bend), or '-' (coil). The assignment is computed from backbone hydrogen-bond geometry via the Kabsch–Sander algorithm.

P-SEA three-state annotation labels each residue as helix, strand, or coil based purely on the geometry of the Cα trace. It serves as a fallback when the full backbone (and thus DSSP) is unavailable.

φ (phi) and ψ (psi) are the two rotatable backbone dihedrals per residue: φ is the C(i-1)–N–Cα–C torsion, ψ is the N–Cα–C–N(i+1) torsion, both in degrees on (−180°, 180°]. α-helical residues cluster near (−60°, −45°); β-strand residues near (−120°, +130°). A Ramachandran plot is simply a scatter of (φ, ψ) for every residue.

— Global shape and packing —

Radius of gyration (Rg) is the root-mean-square distance of Cα atoms from their centroid — a single number for overall size and compactness. A globular domain of N residues has Rg ≈ 2.2·N^0.38 Å; an extended or disordered chain has a much larger Rg. The Cα contact count is the number of residue pairs whose Cα atoms are within 8 Å and are more than four positions apart in sequence — a standard proxy for tertiary packing density. The bounding box is the smallest axis-aligned box enclosing all Cα atoms.

Accessible surface area quantifies burial. A residue with SASA near zero is packed into the hydrophobic core; one with SASA >100 Å² sits on the surface. Computed here via the Shrake–Rupley numerical algorithm with a 1.4 Å probe.

The contact map is a binary N×N matrix image: pixel (i, j) is dark where Cα_i and Cα_j are within 8 Å and |i−j|>4. Because the |i−j|>4 filter removes local helical contacts, off-diagonal stripes parallel to the main diagonal indicate parallel β-sheets; stripes perpendicular to it indicate antiparallel β-sheets. The Ramachandran plot scatters every residue's (φ, ψ) pair against the sterically allowed regions. The PAE heatmap renders the predicted-aligned-error matrix.

— Structural neighborhood —

A 3Di character summarizes, for each residue, the relative orientation of the Cα frame of its nearest spatial neighbor. Because it encodes fold topology rather than chemistry, 3Di alignments detect remote structural similarity that sequence alignment misses.

Structural nearest neighbors (via Foldseek easy-search vs the PDB). Reported per hit: target PDB id, E-value, and alignment TM-score. A TM-score above ~0.5 is the conventional threshold for 'same fold'.

— Confidence and disorder —

For AlphaFold models, the B-factor field carries pLDDT — the model's own estimate of local accuracy on a 0–100 scale. Regions with pLDDT<50 should be treated as essentially unmodeled; they often correspond to intrinsically disordered segments.

B-factor (Debye–Waller factor) reflects atomic displacement in the crystal lattice. It is an experimental observable (units Å²), not a prediction; low values mean the atom is pinned down, high values mean it moves or is heterogeneous across the crystal.

Predicted Aligned Error (PAE) is an AlphaFold confidence matrix: entry (i, j) is the expected error in the position of residue j, in ångströms, when the prediction is superimposed on the true structure at residue i. Low PAE within a block of residues means that block is internally rigid and well-predicted; high PAE between two blocks means their relative placement is uncertain even if each block individually is confident.